Protein AF-A0A3S4TXE8-F1 (afdb_monomer)

Foldseek 3Di:
DDDDDDDDDDDDDDDPPPDPPDDDPPDDPPPCVPVVVVVVVVVVVVVVVVVVVVVVVVVDDDDPPDDDDDDDDDDDDPDDAAWPFAPDDPPDDDDPPDDGTDGDCVVVVD

Mean predicted aligned error: 17.01 Å

pLDDT: mean 80.19, std 16.76, range [39.31, 98.0]

Structure (mmCIF, N/CA/C/O backbone):
data_AF-A0A3S4TXE8-F1
#
_entry.id   AF-A0A3S4TXE8-F1
#
loop_
_atom_site.group_PDB
_atom_site.id
_atom_site.type_symbol
_atom_site.label_atom_id
_atom_site.label_alt_id
_atom_site.label_comp_id
_atom_site.label_asym_id
_atom_site.label_entity_id
_atom_site.label_seq_id
_atom_site.pdbx_PDB_ins_code
_atom_site.Cartn_x
_atom_site.Cartn_y
_atom_site.Cartn_z
_atom_site.occupancy
_atom_site.B_iso_or_equiv
_atom_site.auth_seq_id
_atom_site.auth_comp_id
_atom_site.auth_asym_id
_atom_site.auth_atom_id
_atom_site.pdbx_PDB_model_num
ATOM 1 N N . MET A 1 1 ? 65.068 -39.376 -102.324 1.00 44.84 1 MET A N 1
ATOM 2 C CA . MET A 1 1 ? 64.895 -38.139 -101.537 1.00 44.84 1 MET A CA 1
ATOM 3 C C . MET A 1 1 ? 63.631 -38.374 -100.705 1.00 44.84 1 MET A C 1
ATOM 5 O O . MET A 1 1 ? 62.549 -38.240 -101.249 1.00 44.84 1 MET A O 1
ATOM 9 N N . GLU A 1 2 ? 63.673 -39.106 -99.581 1.00 52.31 2 GLU A N 1
ATOM 10 C CA . GLU A 1 2 ? 64.233 -38.704 -98.266 1.00 52.31 2 GLU A CA 1
ATOM 11 C C . GLU A 1 2 ? 63.605 -37.359 -97.836 1.00 52.31 2 GLU A C 1
ATOM 13 O O . GLU A 1 2 ? 63.775 -36.395 -98.569 1.00 52.31 2 GLU A O 1
ATOM 18 N N . ASN A 1 3 ? 62.900 -37.120 -96.728 1.00 45.59 3 ASN A N 1
ATOM 19 C CA . ASN A 1 3 ? 62.472 -37.835 -95.520 1.00 45.59 3 ASN A CA 1
ATOM 20 C C . ASN A 1 3 ? 61.754 -36.756 -94.678 1.00 45.59 3 ASN A C 1
ATOM 22 O O . ASN A 1 3 ? 62.314 -35.668 -94.560 1.00 45.59 3 ASN A O 1
ATOM 26 N N . LYS A 1 4 ? 60.581 -37.015 -94.087 1.00 54.72 4 LYS A N 1
ATOM 27 C CA . LYS A 1 4 ? 60.375 -36.841 -92.632 1.00 54.72 4 LYS A CA 1
ATOM 28 C C . LYS A 1 4 ? 58.961 -37.190 -92.185 1.00 54.72 4 LYS A C 1
ATOM 30 O O . LYS A 1 4 ? 57.982 -36.560 -92.563 1.00 54.72 4 LYS A O 1
ATOM 35 N N . ARG A 1 5 ? 58.930 -38.218 -91.340 1.00 55.22 5 ARG A N 1
ATOM 36 C CA . ARG A 1 5 ? 57.882 -38.567 -90.379 1.00 55.22 5 ARG A CA 1
ATOM 37 C C . ARG A 1 5 ? 57.891 -37.598 -89.186 1.00 55.22 5 ARG A C 1
ATOM 39 O O . ARG A 1 5 ? 58.884 -36.896 -88.988 1.00 55.22 5 ARG A O 1
ATOM 46 N N . ALA A 1 6 ? 56.855 -37.764 -88.361 1.00 56.97 6 ALA A N 1
ATOM 47 C CA . ALA A 1 6 ? 56.610 -37.272 -86.999 1.00 56.97 6 ALA A CA 1
ATOM 48 C C . ALA A 1 6 ? 55.571 -36.130 -86.969 1.00 56.97 6 ALA A C 1
ATOM 50 O O . ALA A 1 6 ? 55.651 -35.207 -87.766 1.00 56.97 6 ALA A O 1
ATOM 51 N N . ASP A 1 7 ? 54.559 -36.134 -86.109 1.00 59.56 7 ASP A N 1
ATOM 52 C CA . ASP A 1 7 ? 54.326 -37.003 -84.961 1.00 59.56 7 ASP A CA 1
ATOM 53 C C . ASP A 1 7 ? 52.839 -36.996 -84.601 1.00 59.56 7 ASP A C 1
ATOM 55 O O . ASP A 1 7 ? 52.152 -35.982 -84.740 1.00 59.56 7 ASP A O 1
ATOM 59 N N . ASP A 1 8 ? 52.379 -38.149 -84.137 1.00 58.75 8 ASP A N 1
ATOM 60 C CA . ASP A 1 8 ? 51.132 -38.325 -83.410 1.00 58.75 8 ASP A CA 1
ATOM 61 C C . ASP A 1 8 ? 51.341 -37.695 -82.031 1.00 58.75 8 ASP A C 1
ATOM 63 O O . ASP A 1 8 ? 52.233 -38.109 -81.296 1.00 58.75 8 ASP A O 1
ATOM 67 N N . THR A 1 9 ? 50.509 -36.744 -81.614 1.00 58.69 9 THR A N 1
ATOM 68 C CA . THR A 1 9 ? 50.276 -36.545 -80.175 1.00 58.69 9 THR A CA 1
ATOM 69 C C . THR A 1 9 ? 48.861 -36.041 -79.950 1.00 58.69 9 THR A C 1
ATOM 71 O O . THR A 1 9 ? 48.566 -34.851 -79.861 1.00 58.69 9 THR A O 1
ATOM 74 N N . ARG A 1 10 ? 47.967 -37.018 -79.843 1.00 52.03 10 ARG A N 1
ATOM 75 C CA . ARG A 1 10 ? 46.753 -36.928 -79.049 1.00 52.03 10 ARG A CA 1
ATOM 76 C C . ARG A 1 10 ? 47.178 -36.893 -77.575 1.00 52.03 10 ARG A C 1
ATOM 78 O O . ARG A 1 10 ? 47.535 -37.937 -77.043 1.00 52.03 10 ARG A O 1
ATOM 85 N N . THR A 1 11 ? 47.067 -35.739 -76.923 1.00 53.03 11 THR A N 1
ATOM 86 C CA . THR A 1 11 ? 46.976 -35.675 -75.457 1.00 53.03 11 THR A CA 1
ATOM 87 C C . THR A 1 11 ? 45.834 -34.745 -75.086 1.00 53.03 11 THR A C 1
ATOM 89 O O . THR A 1 11 ? 45.854 -33.544 -75.341 1.00 53.03 11 THR A O 1
ATOM 92 N N . GLN A 1 12 ? 44.789 -35.373 -74.556 1.00 56.75 12 GLN A N 1
ATOM 93 C CA . GLN A 1 12 ? 43.791 -34.748 -73.711 1.00 56.75 12 GLN A CA 1
ATOM 94 C C . GLN A 1 12 ? 44.463 -34.375 -72.392 1.00 56.75 12 GLN A C 1
ATOM 96 O O . GLN A 1 12 ? 44.892 -35.282 -71.696 1.00 56.75 12 GLN A O 1
ATOM 101 N N . ASP A 1 13 ? 44.457 -33.095 -72.040 1.00 50.78 13 ASP A N 1
ATOM 102 C CA . ASP A 1 13 ? 44.550 -32.600 -70.663 1.00 50.78 13 ASP A CA 1
ATOM 103 C C . ASP A 1 13 ? 43.545 -31.431 -70.593 1.00 50.78 13 ASP A C 1
ATOM 105 O O . ASP A 1 13 ? 43.708 -30.404 -71.243 1.00 50.78 13 ASP A O 1
ATOM 109 N N . ALA A 1 14 ? 42.298 -31.699 -70.206 1.00 50.97 14 ALA A N 1
ATOM 110 C CA . ALA A 1 14 ? 41.798 -31.550 -68.842 1.00 50.97 14 ALA A CA 1
ATOM 111 C C . ALA A 1 14 ? 41.723 -30.080 -68.362 1.00 50.97 14 ALA A C 1
ATOM 113 O O . ALA A 1 14 ? 42.717 -29.457 -68.018 1.00 50.97 14 ALA A O 1
ATOM 114 N N . GLN A 1 15 ? 40.472 -29.606 -68.254 1.00 55.12 15 GLN A N 1
ATOM 115 C CA . GLN A 1 15 ? 39.976 -28.625 -67.274 1.00 55.12 15 GLN A CA 1
ATOM 116 C C . GLN A 1 15 ? 40.391 -27.148 -67.421 1.00 55.12 15 GLN A C 1
ATOM 118 O O . GLN A 1 15 ? 41.246 -26.640 -66.706 1.00 55.12 15 GLN A O 1
ATOM 123 N N . GLY A 1 16 ? 39.616 -26.413 -68.224 1.00 39.31 16 GLY A N 1
ATOM 124 C CA . GLY A 1 16 ? 39.312 -24.998 -67.977 1.00 39.31 16 GLY A CA 1
ATOM 125 C C . GLY A 1 16 ? 37.928 -24.899 -67.339 1.00 39.31 16 GLY A C 1
ATOM 126 O O . GLY A 1 16 ? 36.915 -24.892 -68.033 1.00 39.31 16 GLY A O 1
ATOM 127 N N . ASN A 1 17 ? 37.878 -24.964 -66.010 1.00 56.94 17 ASN A N 1
ATOM 128 C CA . ASN A 1 17 ? 36.649 -24.900 -65.229 1.00 56.94 17 ASN A CA 1
ATOM 129 C C . ASN A 1 17 ? 36.270 -23.423 -65.032 1.00 56.94 17 ASN A C 1
ATOM 131 O O . ASN A 1 17 ? 36.451 -22.868 -63.950 1.00 56.94 17 ASN A O 1
ATOM 135 N N . ASP A 1 18 ? 35.765 -22.778 -66.082 1.00 56.94 18 ASP A N 1
ATOM 136 C CA . ASP A 1 18 ? 35.400 -21.358 -66.050 1.00 56.94 18 ASP A CA 1
ATOM 137 C C . ASP A 1 18 ? 33.997 -21.185 -65.450 1.00 56.94 18 ASP A C 1
ATOM 139 O O . ASP A 1 18 ? 33.042 -20.758 -66.097 1.00 56.94 18 ASP A O 1
ATOM 143 N N . SER A 1 19 ? 33.860 -21.547 -64.174 1.00 60.06 19 SER A N 1
ATOM 144 C CA . SER A 1 19 ? 32.797 -20.987 -63.343 1.00 60.06 19 SER A CA 1
ATOM 145 C C . SER A 1 19 ? 33.178 -19.538 -63.043 1.00 60.06 19 SER A C 1
ATOM 147 O O . SER A 1 19 ? 34.250 -19.322 -62.469 1.00 60.06 19 SER A O 1
ATOM 149 N N . PRO A 1 20 ? 32.353 -18.525 -63.363 1.00 57.97 20 PRO A N 1
ATOM 150 C CA . PRO A 1 20 ? 32.555 -17.208 -62.792 1.00 57.97 20 PRO A CA 1
ATOM 151 C C . PRO A 1 20 ? 32.203 -17.310 -61.305 1.00 57.97 20 PRO A C 1
ATOM 153 O O . PRO A 1 20 ? 31.054 -17.165 -60.901 1.00 57.97 20 PRO A O 1
ATOM 156 N N . SER A 1 21 ? 33.221 -17.635 -60.509 1.00 56.94 21 SER A N 1
ATOM 157 C CA . SER A 1 21 ? 33.212 -17.532 -59.059 1.00 56.94 21 SER A CA 1
ATOM 158 C C . SER A 1 21 ? 32.797 -16.120 -58.679 1.00 56.94 21 SER A C 1
ATOM 160 O O . SER A 1 21 ? 33.420 -15.138 -59.100 1.00 56.94 21 SER A O 1
ATOM 162 N N . ASP A 1 22 ? 31.770 -16.053 -57.839 1.00 65.12 22 ASP A N 1
ATOM 163 C CA . ASP A 1 22 ? 31.417 -14.902 -57.030 1.00 65.12 22 ASP A CA 1
ATOM 164 C C . ASP A 1 22 ? 32.672 -14.182 -56.535 1.00 65.12 22 ASP A C 1
ATOM 166 O O . ASP A 1 22 ? 33.479 -14.714 -55.770 1.00 65.12 22 ASP A O 1
ATOM 170 N N . SER A 1 23 ? 32.832 -12.938 -56.972 1.00 61.72 23 SER A N 1
ATOM 171 C CA . SER A 1 23 ? 33.762 -11.998 -56.367 1.00 61.72 23 SER A CA 1
ATOM 172 C C . SER A 1 23 ? 32.950 -10.826 -55.847 1.00 61.72 23 SER A C 1
ATOM 174 O O . SER A 1 23 ? 32.628 -9.876 -56.559 1.00 61.72 23 SER A O 1
ATOM 176 N N . ASN A 1 24 ? 32.570 -10.960 -54.574 1.00 59.53 24 ASN A N 1
ATOM 177 C CA . ASN A 1 24 ? 32.449 -9.887 -53.594 1.00 59.53 24 ASN A CA 1
ATOM 178 C C . ASN A 1 24 ? 32.573 -8.475 -54.185 1.00 59.53 24 ASN A C 1
ATOM 180 O O . ASN A 1 24 ? 33.630 -7.845 -54.117 1.00 59.53 24 ASN A O 1
ATOM 184 N N . LYS A 1 25 ? 31.459 -7.911 -54.659 1.00 55.94 25 LYS A N 1
ATOM 185 C CA . LYS A 1 25 ? 31.328 -6.454 -54.731 1.00 55.94 25 LYS A CA 1
ATOM 186 C C . LYS A 1 25 ? 30.955 -5.945 -53.344 1.00 55.94 25 LYS A C 1
ATOM 188 O O . LYS A 1 25 ? 29.872 -5.423 -53.113 1.00 55.94 25 LYS A O 1
ATOM 193 N N . LEU A 1 26 ? 31.895 -6.098 -52.414 1.00 66.75 26 LEU A N 1
ATOM 194 C CA . LEU A 1 26 ? 31.977 -5.236 -51.247 1.00 66.75 26 LEU A CA 1
ATOM 195 C C . LEU A 1 26 ? 32.209 -3.813 -51.764 1.00 66.75 26 LEU A C 1
ATOM 197 O O . LEU A 1 26 ? 33.327 -3.417 -52.086 1.00 66.75 26 LEU A O 1
ATOM 201 N N . GLY A 1 27 ? 31.140 -3.031 -51.865 1.00 55.50 27 GLY A N 1
ATOM 202 C CA . GLY A 1 27 ? 31.253 -1.590 -52.014 1.00 55.50 27 GLY A CA 1
ATOM 203 C C . GLY A 1 27 ? 29.894 -0.887 -52.000 1.00 55.50 27 GLY A C 1
ATOM 204 O O . GLY A 1 27 ? 28.939 -1.455 -52.517 1.00 55.50 27 GLY A O 1
ATOM 205 N N . PRO A 1 28 ? 29.787 0.370 -51.513 1.00 52.06 28 PRO A N 1
ATOM 206 C CA . PRO A 1 28 ? 30.852 1.223 -50.988 1.00 52.06 28 PRO A CA 1
ATOM 207 C C . PRO A 1 28 ? 30.374 2.096 -49.802 1.00 52.06 28 PRO A C 1
ATOM 209 O O . PRO A 1 28 ? 29.841 3.186 -49.997 1.00 52.06 28 PRO A O 1
ATOM 212 N N . ILE A 1 29 ? 30.651 1.699 -48.558 1.00 56.41 29 ILE A N 1
ATOM 213 C CA . ILE A 1 29 ? 30.305 2.518 -47.369 1.00 56.41 29 ILE A CA 1
ATOM 214 C C . ILE A 1 29 ? 31.013 3.898 -47.374 1.00 56.41 29 ILE A C 1
ATOM 216 O O . ILE A 1 29 ? 30.640 4.816 -46.654 1.00 56.41 29 ILE A O 1
ATOM 220 N N . ARG A 1 30 ? 31.997 4.106 -48.257 1.00 59.41 30 ARG A N 1
ATOM 221 C CA . ARG A 1 30 ? 32.810 5.329 -48.338 1.00 59.41 30 ARG A CA 1
ATOM 222 C C . ARG A 1 30 ? 32.198 6.499 -49.127 1.00 59.41 30 ARG A C 1
ATOM 224 O O . ARG A 1 30 ? 32.856 7.527 -49.227 1.00 59.41 30 ARG A O 1
ATOM 231 N N . ARG A 1 31 ? 31.000 6.374 -49.721 1.00 61.88 31 ARG A N 1
ATOM 232 C CA . ARG A 1 31 ? 30.473 7.404 -50.657 1.00 61.88 31 ARG A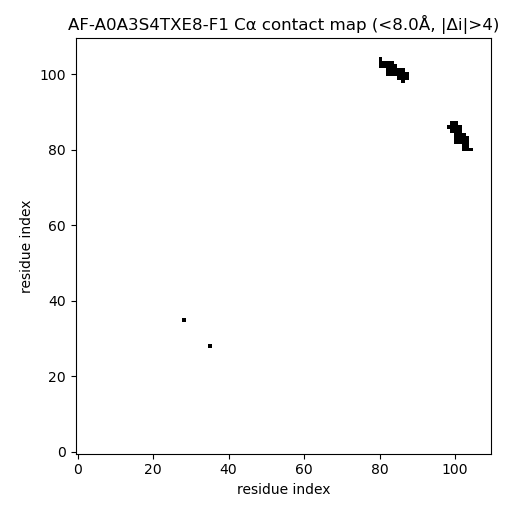 CA 1
ATOM 233 C C . ARG A 1 31 ? 29.532 8.433 -50.034 1.00 61.88 31 ARG A C 1
ATOM 235 O O . ARG A 1 31 ? 29.360 9.497 -50.610 1.00 61.88 31 ARG A O 1
ATOM 242 N N . HIS A 1 32 ? 28.975 8.162 -48.856 1.00 66.69 32 HIS A N 1
ATOM 243 C CA . HIS A 1 32 ? 28.115 9.111 -48.146 1.00 66.69 32 HIS A CA 1
ATOM 244 C C . HIS A 1 32 ? 28.387 9.064 -46.636 1.00 66.69 32 HIS A C 1
ATOM 246 O O . HIS A 1 32 ? 27.677 8.366 -45.907 1.00 66.69 32 HIS A O 1
ATOM 252 N N . PRO A 1 33 ? 29.395 9.813 -46.141 1.00 76.75 33 PRO A N 1
ATOM 253 C CA . PRO A 1 33 ? 29.725 9.853 -44.712 1.00 76.75 33 PRO A CA 1
ATOM 254 C C . PRO A 1 33 ? 28.542 10.329 -43.856 1.00 76.75 33 PRO A C 1
ATOM 256 O O . PRO A 1 33 ? 28.394 9.901 -42.716 1.00 76.75 33 PRO A O 1
ATOM 259 N N . TYR A 1 34 ? 27.645 11.136 -44.431 1.00 83.88 34 TYR A N 1
ATOM 260 C CA . TYR A 1 34 ? 26.414 11.587 -43.783 1.00 83.88 34 TYR A CA 1
ATOM 261 C C . TYR A 1 34 ? 25.440 10.445 -43.471 1.00 83.88 34 TYR A C 1
ATOM 263 O O . TYR A 1 34 ? 24.835 10.447 -42.407 1.00 83.88 34 TYR A O 1
ATOM 271 N N . ILE A 1 35 ? 25.315 9.441 -44.346 1.00 87.12 35 ILE A N 1
ATOM 272 C CA . ILE A 1 35 ? 24.428 8.291 -44.102 1.0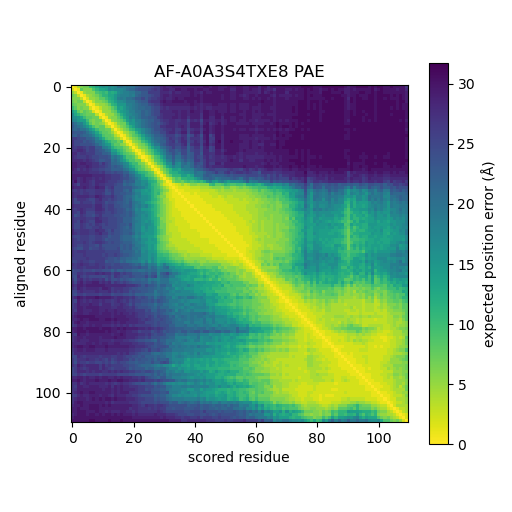0 87.12 35 ILE A CA 1
ATOM 273 C C . ILE A 1 35 ? 24.997 7.431 -42.969 1.00 87.12 35 ILE A C 1
ATOM 275 O O . ILE A 1 35 ? 24.261 7.034 -42.071 1.00 87.12 35 ILE A O 1
ATOM 279 N N . ALA A 1 36 ? 26.315 7.211 -42.957 1.00 86.81 36 ALA A N 1
ATOM 280 C CA . ALA A 1 36 ? 26.981 6.511 -41.859 1.00 86.81 36 ALA A CA 1
ATOM 281 C C . ALA A 1 36 ? 26.836 7.265 -40.522 1.00 86.81 36 ALA A C 1
ATOM 283 O O . ALA A 1 36 ? 26.573 6.640 -39.498 1.00 86.81 36 ALA A O 1
ATOM 284 N N . ALA A 1 37 ? 26.938 8.598 -40.535 1.00 90.06 37 ALA A N 1
ATOM 285 C CA . ALA A 1 37 ? 26.727 9.430 -39.351 1.00 90.06 37 ALA A CA 1
ATOM 286 C C . ALA A 1 37 ? 25.278 9.364 -38.838 1.00 90.06 37 ALA A C 1
ATOM 288 O O . ALA A 1 37 ? 25.064 9.209 -37.640 1.00 90.06 37 ALA A O 1
ATOM 289 N N . ILE A 1 38 ? 24.283 9.416 -39.730 1.00 93.31 38 ILE A N 1
ATOM 290 C CA . ILE A 1 38 ? 22.865 9.284 -39.361 1.00 93.31 38 ILE A CA 1
ATO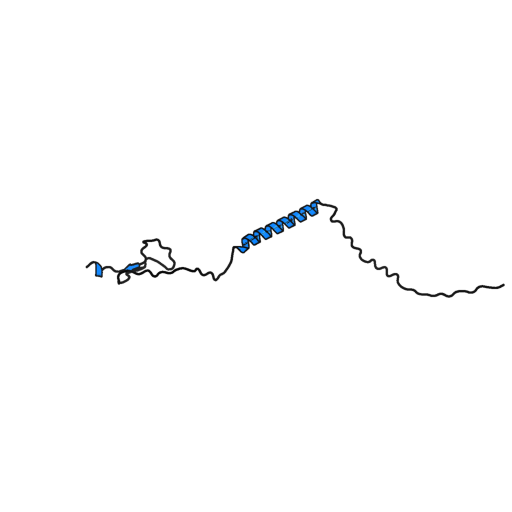M 291 C C . ILE A 1 38 ? 22.594 7.911 -38.742 1.00 93.31 38 ILE 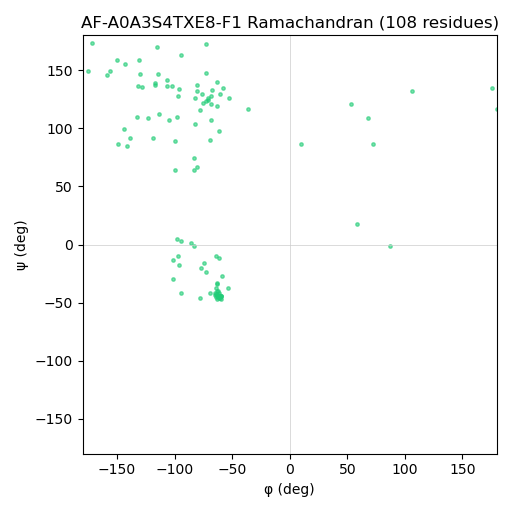A C 1
ATOM 293 O O . ILE A 1 38 ? 21.946 7.825 -37.702 1.00 93.31 38 ILE A O 1
ATOM 297 N N . ILE A 1 39 ? 23.126 6.841 -39.339 1.00 93.56 39 ILE A N 1
ATOM 298 C CA . ILE A 1 39 ? 22.990 5.483 -38.798 1.00 93.56 39 ILE A CA 1
ATOM 299 C C . ILE A 1 39 ? 23.644 5.388 -37.415 1.00 93.56 39 ILE A C 1
ATOM 301 O O . ILE A 1 39 ? 23.039 4.845 -36.495 1.00 93.56 39 ILE A O 1
ATOM 305 N N . ALA A 1 40 ? 24.839 5.956 -37.234 1.00 93.50 40 ALA A N 1
ATOM 306 C CA . ALA A 1 40 ? 25.513 5.973 -35.938 1.00 93.50 40 ALA A CA 1
ATOM 307 C C . ALA A 1 40 ? 24.702 6.726 -34.869 1.00 93.50 40 ALA A C 1
ATOM 309 O O . ALA A 1 40 ? 24.577 6.243 -33.746 1.00 93.50 40 ALA A O 1
ATOM 310 N N . ILE A 1 41 ? 24.100 7.867 -35.222 1.00 96.25 41 ILE A N 1
ATOM 311 C CA . ILE A 1 41 ? 23.229 8.630 -34.318 1.00 96.25 41 ILE A CA 1
ATOM 312 C C . ILE A 1 41 ? 21.980 7.822 -33.960 1.00 96.25 41 ILE A C 1
ATOM 314 O O . ILE A 1 41 ? 21.629 7.750 -32.787 1.00 96.25 41 ILE A O 1
ATOM 318 N N . LEU A 1 42 ? 21.329 7.179 -34.934 1.00 97.06 42 LEU A N 1
ATOM 319 C CA . LEU A 1 42 ? 20.159 6.337 -34.671 1.00 97.06 42 LEU A CA 1
ATOM 320 C C . LEU A 1 42 ? 20.494 5.181 -33.727 1.00 97.06 42 LEU A C 1
ATOM 322 O O . LEU A 1 42 ? 19.754 4.941 -32.778 1.00 97.06 42 LEU A O 1
ATOM 326 N N . ILE A 1 43 ? 21.626 4.509 -33.940 1.00 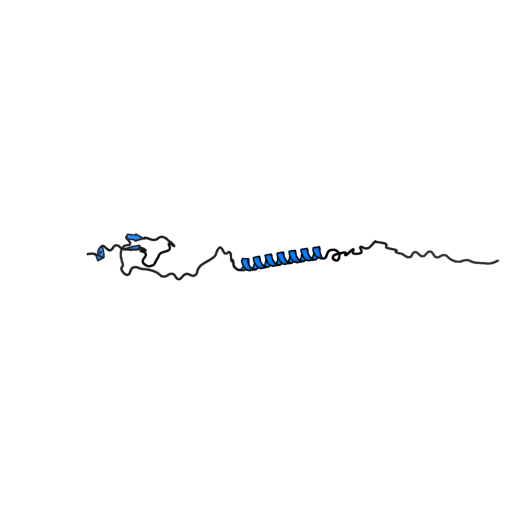97.12 43 ILE A N 1
ATOM 327 C CA . ILE A 1 43 ? 22.100 3.452 -33.038 1.00 97.12 43 ILE A CA 1
ATOM 328 C C . ILE A 1 43 ? 22.316 4.015 -31.630 1.00 97.12 43 ILE A C 1
ATOM 330 O O . ILE A 1 43 ? 21.874 3.411 -30.655 1.00 97.12 43 ILE A O 1
ATOM 334 N N . LEU A 1 44 ? 22.939 5.188 -31.511 1.00 97.69 44 LEU A N 1
ATOM 335 C CA . LEU A 1 44 ? 23.189 5.828 -30.221 1.00 97.69 44 LEU A CA 1
ATOM 336 C C . LEU A 1 44 ? 21.880 6.196 -29.505 1.00 97.69 44 LEU A C 1
ATOM 338 O O . LEU A 1 44 ? 21.760 5.964 -28.305 1.00 97.69 44 LEU A O 1
ATOM 342 N N . LEU A 1 45 ? 20.875 6.688 -30.235 1.00 98.00 45 LEU A N 1
ATOM 343 C CA . LEU A 1 45 ? 19.544 6.974 -29.690 1.00 98.00 45 LEU A CA 1
ATOM 344 C C . LEU A 1 45 ? 18.828 5.708 -29.213 1.00 98.00 45 LEU A C 1
ATOM 346 O O . LEU A 1 45 ? 18.233 5.721 -28.137 1.00 98.00 45 LEU A O 1
ATOM 350 N N . VAL A 1 46 ? 18.911 4.610 -29.969 1.00 97.88 46 VAL A N 1
ATOM 351 C CA . VAL A 1 46 ? 18.341 3.319 -29.555 1.00 97.88 46 VAL A CA 1
ATOM 352 C C . VAL A 1 46 ? 19.024 2.819 -28.284 1.00 97.88 46 VAL A C 1
ATOM 354 O O . VAL A 1 46 ? 18.339 2.434 -27.340 1.00 97.88 46 VAL A O 1
ATOM 357 N N . ILE A 1 47 ? 20.357 2.883 -28.215 1.00 98.00 47 ILE A N 1
ATOM 358 C CA . ILE A 1 47 ? 21.109 2.505 -27.012 1.00 98.00 47 ILE A CA 1
ATOM 359 C C . ILE A 1 47 ? 20.684 3.374 -25.825 1.00 98.00 47 ILE A C 1
ATOM 361 O O . ILE A 1 47 ? 20.387 2.840 -24.759 1.00 98.00 47 ILE A O 1
ATOM 365 N N . ALA A 1 48 ? 20.596 4.693 -26.004 1.00 97.50 48 ALA A N 1
ATOM 366 C CA . ALA A 1 48 ? 20.163 5.604 -24.949 1.00 97.50 48 ALA A CA 1
ATOM 367 C C . ALA A 1 48 ? 18.743 5.276 -24.457 1.00 97.50 48 ALA A C 1
ATOM 369 O O . ALA A 1 48 ? 18.519 5.202 -23.251 1.00 97.50 48 ALA A O 1
ATOM 370 N N . ALA A 1 49 ? 17.803 5.012 -25.369 1.00 97.19 49 ALA A N 1
ATOM 371 C CA . ALA A 1 49 ? 16.435 4.638 -25.023 1.00 97.19 49 ALA A CA 1
ATOM 372 C C . ALA A 1 49 ? 16.376 3.318 -24.237 1.00 97.19 49 ALA A C 1
ATOM 374 O O . ALA A 1 49 ? 15.694 3.246 -23.215 1.00 97.19 49 ALA A O 1
ATOM 375 N N . VAL A 1 50 ? 17.128 2.297 -24.664 1.00 97.12 50 VAL A N 1
ATOM 376 C CA . VAL A 1 50 ? 17.219 1.007 -23.961 1.00 97.12 50 VAL A CA 1
ATOM 377 C C . VAL A 1 50 ? 17.821 1.181 -22.568 1.00 97.12 50 VAL A C 1
ATOM 379 O O . VAL A 1 50 ? 17.301 0.616 -21.609 1.00 97.12 50 VAL A O 1
ATOM 382 N N . VAL A 1 51 ? 18.879 1.985 -22.431 1.00 97.12 51 VAL A N 1
ATOM 383 C CA . VAL A 1 51 ? 19.513 2.265 -21.134 1.00 97.12 51 VAL A CA 1
ATOM 384 C C . VAL A 1 51 ? 18.541 2.974 -20.195 1.00 97.12 51 VAL A C 1
ATOM 386 O O . VAL A 1 51 ? 18.401 2.557 -19.048 1.00 97.12 51 VAL A O 1
ATOM 389 N N . ILE A 1 52 ? 17.836 4.004 -20.669 1.00 96.06 52 ILE A N 1
ATOM 390 C CA . ILE A 1 52 ? 16.837 4.727 -19.868 1.00 96.06 52 ILE A CA 1
ATOM 391 C C . ILE A 1 52 ? 15.712 3.782 -19.438 1.00 96.06 52 ILE A C 1
ATOM 393 O O . ILE A 1 52 ? 15.341 3.758 -18.265 1.00 96.06 52 ILE A O 1
ATOM 397 N N . TRP A 1 53 ? 15.196 2.973 -20.366 1.00 94.31 53 TRP A N 1
ATOM 398 C CA . TRP A 1 53 ? 14.150 2.003 -20.064 1.00 94.31 53 TRP A CA 1
ATOM 399 C C . TRP A 1 53 ? 14.610 0.975 -19.025 1.00 94.31 53 TRP A C 1
ATOM 401 O O . TRP A 1 53 ? 13.900 0.743 -18.052 1.00 94.31 53 TRP A O 1
ATOM 411 N N . TRP A 1 54 ? 15.815 0.419 -19.174 1.00 93.69 54 TRP A N 1
ATOM 412 C CA . TRP A 1 54 ? 16.376 -0.554 -18.235 1.00 93.69 54 TRP A CA 1
ATOM 413 C C . TRP A 1 54 ? 16.606 0.042 -16.841 1.00 93.69 54 TRP A C 1
ATOM 415 O O . TRP A 1 54 ? 16.268 -0.584 -15.837 1.00 93.69 54 TRP A O 1
ATOM 425 N N . LEU A 1 55 ? 17.132 1.271 -16.772 1.00 93.00 55 LEU A N 1
ATOM 426 C CA . LEU A 1 55 ? 17.315 1.997 -15.515 1.00 93.00 55 LEU A CA 1
ATOM 427 C C . LEU A 1 55 ? 15.989 2.290 -14.813 1.00 93.00 55 LEU A C 1
ATOM 429 O O . LEU A 1 55 ? 15.960 2.283 -13.591 1.00 93.00 55 LEU A O 1
ATOM 433 N N . ASN A 1 56 ? 14.900 2.513 -15.548 1.00 90.31 56 ASN A N 1
ATOM 434 C CA . ASN A 1 56 ? 13.585 2.691 -14.943 1.00 90.31 56 ASN A CA 1
ATOM 435 C C . ASN A 1 56 ? 12.960 1.349 -14.528 1.00 90.31 56 ASN A C 1
ATOM 437 O O . ASN A 1 56 ? 12.468 1.218 -13.412 1.00 90.31 56 ASN A O 1
ATOM 441 N N . ALA A 1 57 ? 13.004 0.338 -15.400 1.00 88.62 57 ALA A N 1
ATOM 442 C CA . ALA A 1 57 ? 12.361 -0.956 -15.180 1.00 88.62 57 ALA A CA 1
ATOM 443 C C . ALA A 1 57 ? 12.940 -1.717 -13.976 1.00 88.62 57 ALA A C 1
ATOM 445 O O . ALA A 1 57 ? 12.192 -2.359 -13.250 1.00 88.62 57 ALA A O 1
ATOM 446 N N . ARG A 1 58 ? 14.246 -1.592 -13.705 1.00 87.25 58 ARG A N 1
ATOM 447 C CA . ARG A 1 58 ? 14.917 -2.275 -12.579 1.00 87.25 58 ARG A CA 1
ATOM 448 C C . ARG A 1 58 ? 14.452 -1.855 -11.178 1.00 87.25 58 ARG A C 1
ATOM 450 O O . ARG A 1 58 ? 14.913 -2.441 -10.205 1.00 87.25 58 ARG A O 1
ATOM 457 N N . HIS A 1 59 ? 13.654 -0.795 -11.060 1.00 85.50 59 HIS A N 1
ATOM 458 C CA . HIS A 1 59 ? 13.154 -0.297 -9.776 1.00 85.50 59 HIS A CA 1
ATOM 459 C C . HIS A 1 59 ? 11.748 -0.796 -9.435 1.00 85.50 59 HIS A C 1
ATOM 461 O O . HIS A 1 59 ? 11.306 -0.591 -8.308 1.00 85.50 59 HIS A O 1
ATOM 467 N N . TYR A 1 60 ? 11.057 -1.439 -10.377 1.00 82.62 60 TYR A N 1
ATOM 468 C CA . TYR A 1 60 ? 9.688 -1.900 -10.189 1.00 82.62 60 TYR A CA 1
ATOM 469 C C . TYR A 1 60 ? 9.661 -3.420 -10.208 1.00 82.62 60 TYR A C 1
ATOM 471 O O . TYR A 1 60 ? 9.889 -4.038 -11.245 1.00 82.62 60 TYR A O 1
ATOM 479 N N . GLU A 1 61 ? 9.365 -4.002 -9.054 1.00 78.88 61 GLU A N 1
ATOM 480 C CA . GLU A 1 61 ? 9.047 -5.418 -8.939 1.00 78.88 61 GLU A CA 1
ATOM 481 C C . GLU A 1 61 ? 7.524 -5.559 -8.941 1.00 78.88 61 GLU A C 1
ATOM 483 O O . GLU A 1 61 ? 6.835 -4.884 -8.174 1.00 78.88 61 GLU A O 1
ATOM 488 N N . TRP A 1 62 ? 7.000 -6.410 -9.819 1.00 77.75 62 TRP A N 1
ATOM 489 C CA . TRP A 1 62 ? 5.577 -6.731 -9.866 1.00 77.75 62 TRP A CA 1
ATOM 490 C C . TRP A 1 62 ? 5.405 -8.119 -9.273 1.00 77.75 62 TRP A C 1
ATOM 492 O O . TRP A 1 62 ? 5.781 -9.113 -9.887 1.00 77.75 62 TRP A O 1
ATOM 502 N N . THR A 1 63 ? 4.860 -8.173 -8.065 1.00 83.62 63 THR A N 1
ATOM 503 C CA . THR A 1 63 ? 4.506 -9.425 -7.405 1.00 83.62 63 THR A CA 1
ATOM 504 C C . THR A 1 63 ? 3.095 -9.307 -6.861 1.00 83.62 63 THR A C 1
ATOM 506 O O . THR A 1 63 ? 2.734 -8.283 -6.279 1.00 83.62 63 THR A O 1
ATOM 509 N N . ASP A 1 64 ? 2.309 -10.359 -7.055 1.00 82.81 64 ASP A N 1
ATOM 510 C CA . ASP A 1 64 ? 0.983 -10.478 -6.450 1.00 82.81 64 ASP A CA 1
ATOM 511 C C . ASP A 1 64 ? 1.089 -10.876 -4.963 1.00 82.81 64 ASP A C 1
ATOM 513 O O . ASP A 1 64 ? 0.193 -10.588 -4.172 1.00 82.81 64 ASP A O 1
ATOM 517 N N . ASP A 1 65 ? 2.229 -11.452 -4.562 1.00 82.62 65 ASP A N 1
ATOM 518 C CA . ASP A 1 65 ? 2.531 -11.882 -3.195 1.00 82.62 65 ASP A CA 1
ATOM 519 C C . ASP A 1 65 ? 3.398 -10.840 -2.473 1.00 82.62 65 ASP A C 1
ATOM 521 O O . ASP A 1 65 ? 4.560 -11.074 -2.128 1.00 82.62 65 ASP A O 1
ATOM 525 N N . ALA A 1 66 ? 2.840 -9.646 -2.268 1.00 82.56 66 ALA A N 1
ATOM 526 C CA . ALA A 1 66 ? 3.470 -8.596 -1.475 1.00 82.56 66 ALA A CA 1
ATOM 527 C C . ALA A 1 66 ? 2.901 -8.590 -0.047 1.00 82.56 66 ALA A C 1
ATOM 529 O O . ALA A 1 66 ? 1.761 -8.189 0.180 1.00 82.56 66 ALA A O 1
ATOM 530 N N . PHE A 1 67 ? 3.713 -8.991 0.933 1.00 84.19 67 PHE A N 1
ATOM 531 C CA . PHE A 1 67 ? 3.377 -8.883 2.355 1.00 84.19 67 PHE A CA 1
ATOM 532 C C . PHE A 1 67 ? 4.190 -7.761 3.001 1.00 84.19 67 PHE A C 1
ATOM 534 O O . PHE A 1 67 ? 5.394 -7.644 2.769 1.00 84.19 67 PHE A O 1
ATOM 541 N N . ILE A 1 68 ? 3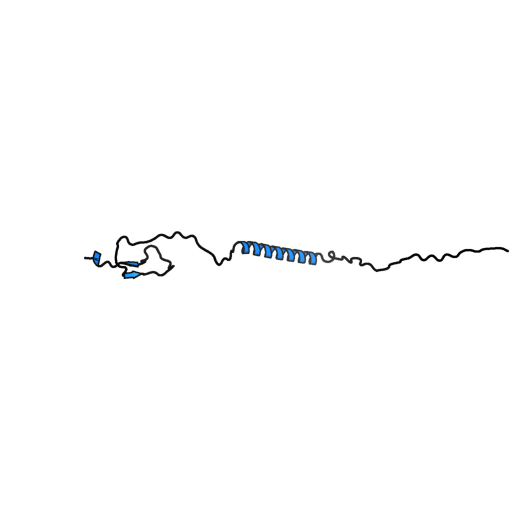.535 -6.947 3.829 1.00 85.56 68 ILE A N 1
ATOM 542 C CA . ILE A 1 68 ? 4.205 -5.940 4.655 1.00 85.56 68 ILE A CA 1
ATOM 543 C C . ILE A 1 68 ? 4.452 -6.508 6.053 1.00 85.56 68 ILE A C 1
ATOM 545 O O . ILE A 1 68 ? 3.557 -7.104 6.652 1.00 85.56 68 ILE A O 1
ATOM 549 N N . ASP A 1 69 ? 5.661 -6.318 6.580 1.00 90.75 69 ASP A N 1
ATOM 550 C CA . ASP A 1 69 ? 5.927 -6.573 7.995 1.00 90.75 69 ASP A CA 1
ATOM 551 C C . ASP A 1 69 ? 5.382 -5.396 8.808 1.00 90.75 69 ASP A C 1
ATOM 553 O O . ASP A 1 69 ? 5.812 -4.250 8.645 1.00 90.75 69 ASP A O 1
ATOM 557 N N . ALA A 1 70 ? 4.393 -5.671 9.651 1.00 89.69 70 ALA A N 1
ATOM 558 C CA . ALA A 1 70 ? 3.748 -4.676 10.489 1.00 89.69 70 ALA A CA 1
ATOM 559 C C . ALA A 1 70 ? 3.731 -5.156 11.938 1.00 89.69 70 ALA A C 1
ATOM 561 O O . ALA A 1 70 ? 3.388 -6.298 12.249 1.00 89.69 70 ALA A O 1
ATOM 562 N N . ARG A 1 71 ? 4.070 -4.254 12.860 1.00 90.19 71 ARG A N 1
ATOM 563 C CA . ARG A 1 71 ? 3.982 -4.537 14.290 1.00 90.19 71 ARG A CA 1
ATOM 564 C C . ARG A 1 71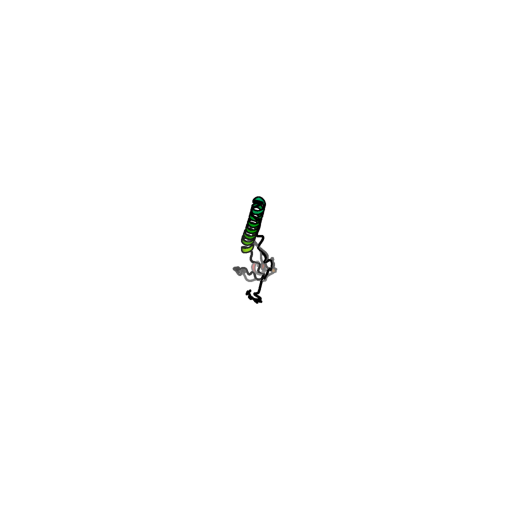 ? 2.550 -4.325 14.767 1.00 90.19 71 ARG A C 1
ATOM 566 O O . ARG A 1 71 ? 2.127 -3.194 14.979 1.00 90.19 71 ARG A O 1
ATOM 573 N N . THR A 1 72 ? 1.829 -5.415 14.987 1.00 91.00 72 THR A N 1
ATOM 574 C CA . THR A 1 72 ? 0.509 -5.369 15.622 1.00 91.00 72 THR A CA 1
ATOM 575 C C . THR A 1 72 ? 0.654 -5.269 17.137 1.00 91.00 72 THR A C 1
ATOM 577 O O . THR A 1 72 ? 1.398 -6.033 17.755 1.00 91.00 72 THR A O 1
ATOM 580 N N . VAL A 1 73 ? -0.079 -4.338 17.741 1.00 91.12 73 VAL A N 1
ATOM 581 C CA . VAL A 1 73 ? -0.236 -4.228 19.194 1.00 91.12 73 VAL A CA 1
ATOM 582 C C . VAL A 1 73 ? -1.700 -4.432 19.546 1.00 91.12 73 VAL A C 1
ATOM 584 O O . VAL A 1 73 ? -2.590 -3.959 18.844 1.00 91.12 73 VAL A O 1
ATOM 587 N N . THR A 1 74 ? -1.960 -5.172 20.618 1.00 91.75 74 THR A N 1
ATOM 588 C CA . THR A 1 7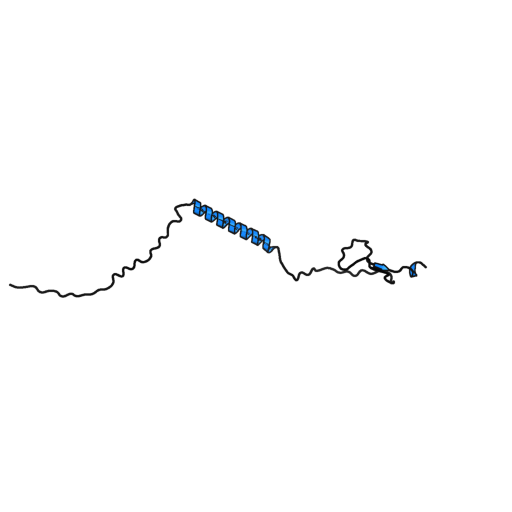4 ? -3.323 -5.347 21.121 1.00 91.75 74 THR A CA 1
ATOM 589 C C . THR A 1 74 ? -3.689 -4.145 21.975 1.00 91.75 74 THR A C 1
ATOM 591 O O . THR A 1 74 ? -2.970 -3.812 22.915 1.00 91.75 74 THR A O 1
ATOM 594 N N . VAL A 1 75 ? -4.806 -3.504 21.646 1.00 89.62 75 VAL A N 1
ATOM 595 C CA . VAL A 1 75 ? -5.408 -2.444 22.456 1.00 89.62 75 VAL A CA 1
ATOM 596 C C . VAL A 1 75 ? -6.591 -3.025 23.219 1.00 89.62 75 VAL A C 1
ATOM 598 O O . VAL A 1 75 ? -7.367 -3.806 22.671 1.00 89.62 75 VAL A O 1
ATOM 601 N N . GLY A 1 76 ? -6.708 -2.679 24.495 1.00 90.44 76 GLY A N 1
ATOM 602 C CA . GLY A 1 76 ? -7.763 -3.169 25.371 1.00 90.44 76 GLY A CA 1
ATOM 603 C C . GLY A 1 76 ? -8.207 -2.081 26.332 1.00 90.44 76 GLY A C 1
ATOM 604 O O . GLY A 1 76 ? -7.456 -1.147 26.612 1.00 90.44 76 GLY A O 1
ATOM 605 N N . ALA A 1 77 ? -9.440 -2.198 26.813 1.00 90.12 77 ALA A N 1
ATOM 606 C CA . ALA A 1 77 ? -9.930 -1.335 27.872 1.00 90.12 77 ALA A CA 1
ATOM 607 C C . ALA A 1 77 ? -9.287 -1.711 29.210 1.00 90.12 77 ALA A C 1
ATOM 609 O O . ALA A 1 77 ? -9.004 -2.880 29.471 1.00 90.12 77 ALA A O 1
ATOM 610 N N . GLU A 1 78 ? -9.084 -0.711 30.063 1.00 89.50 78 GLU A N 1
ATOM 611 C CA . GLU A 1 78 ? -8.529 -0.910 31.406 1.00 89.50 78 GLU A CA 1
ATOM 612 C C . GLU A 1 78 ? -9.530 -1.571 32.365 1.00 89.50 78 GLU A C 1
ATOM 614 O O . GLU A 1 78 ? -9.144 -2.243 33.318 1.00 89.50 78 GLU A O 1
ATOM 619 N N . ILE A 1 79 ? -10.824 -1.431 32.074 1.00 87.81 79 ILE A N 1
ATOM 620 C CA . ILE A 1 79 ? -11.920 -2.032 32.829 1.00 87.81 79 ILE A CA 1
ATOM 621 C C . ILE A 1 79 ? -12.671 -3.059 31.982 1.00 87.81 79 ILE A C 1
ATOM 623 O O . ILE A 1 79 ? -12.823 -2.906 30.768 1.00 87.81 79 ILE A O 1
ATOM 627 N N . ALA A 1 80 ? -13.167 -4.106 32.638 1.00 86.81 80 ALA A N 1
ATOM 628 C CA . ALA A 1 80 ? -14.055 -5.074 32.013 1.00 86.81 80 ALA A CA 1
ATOM 629 C C . ALA A 1 80 ? -15.488 -4.524 31.977 1.00 86.81 80 ALA A C 1
ATOM 631 O O . ALA A 1 80 ? -15.973 -3.987 32.968 1.00 86.81 80 ALA A O 1
ATOM 632 N N . GLY A 1 81 ? -16.182 -4.702 30.853 1.00 88.19 81 GLY A N 1
ATOM 633 C CA . GLY A 1 81 ? -17.584 -4.319 30.718 1.00 88.19 81 GLY A CA 1
ATOM 634 C C . GLY A 1 81 ? -18.194 -4.802 29.404 1.00 88.19 81 GLY A C 1
ATOM 635 O O . GLY A 1 81 ? -17.505 -5.355 28.541 1.00 88.19 81 GLY A O 1
ATOM 636 N N . ARG A 1 82 ? -19.509 -4.625 29.254 1.00 91.06 82 ARG A N 1
ATOM 637 C CA . ARG A 1 82 ? -20.245 -5.043 28.053 1.00 91.06 82 ARG A CA 1
ATOM 638 C C . ARG A 1 82 ? -19.990 -4.062 26.911 1.00 91.06 82 ARG A C 1
ATOM 640 O O . ARG A 1 82 ? -20.180 -2.865 27.083 1.00 91.06 82 ARG A O 1
ATOM 647 N N . ILE A 1 83 ? -19.614 -4.562 25.736 1.00 92.19 83 ILE A N 1
ATOM 648 C CA . ILE A 1 83 ? -19.473 -3.727 24.534 1.00 92.19 83 ILE A CA 1
ATOM 649 C C . ILE A 1 83 ? -20.870 -3.312 24.059 1.00 92.19 83 ILE A C 1
ATOM 651 O O . ILE A 1 83 ? -21.732 -4.170 23.861 1.00 92.19 83 ILE A O 1
ATOM 655 N N . THR A 1 84 ? -21.091 -2.010 23.888 1.00 93.81 84 THR A N 1
ATOM 656 C CA . THR A 1 84 ? -22.358 -1.443 23.396 1.00 93.81 84 THR A CA 1
ATOM 657 C C . THR A 1 84 ? -22.293 -1.061 21.926 1.00 93.81 84 THR A C 1
ATOM 659 O O . THR A 1 84 ? -23.312 -1.122 21.244 1.00 93.81 84 THR A O 1
ATOM 662 N N . ASP A 1 85 ? -21.110 -0.685 21.440 1.00 93.50 85 ASP A N 1
ATOM 663 C CA . ASP A 1 85 ? -20.910 -0.215 20.073 1.00 93.50 85 ASP A CA 1
ATOM 664 C C . ASP A 1 85 ? -19.457 -0.409 19.615 1.00 93.50 85 ASP A C 1
ATOM 666 O O . ASP A 1 85 ? -18.526 -0.337 20.425 1.00 93.50 85 ASP A O 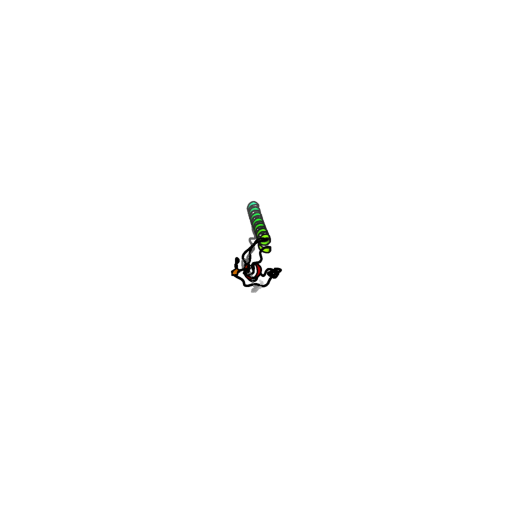1
ATOM 670 N N . VAL A 1 86 ? -19.266 -0.626 18.313 1.00 94.81 86 VAL A N 1
ATOM 671 C CA . VAL A 1 86 ? -17.953 -0.706 17.658 1.00 94.81 86 VAL A CA 1
ATOM 672 C C . VAL A 1 86 ? -17.933 0.348 16.560 1.00 94.81 86 VAL A C 1
ATOM 674 O O . VAL A 1 86 ? -18.610 0.219 15.546 1.00 94.81 86 VAL A O 1
ATOM 677 N N . ALA A 1 87 ? -17.156 1.405 16.778 1.00 94.06 87 ALA A N 1
ATOM 678 C CA . ALA A 1 87 ? -17.188 2.612 15.955 1.00 94.06 87 ALA A CA 1
ATOM 679 C C . ALA A 1 87 ? -16.285 2.531 14.710 1.00 94.06 87 ALA A C 1
ATOM 681 O O . ALA A 1 87 ? -16.184 3.499 13.955 1.00 94.06 87 ALA A O 1
ATOM 682 N N . VAL A 1 88 ? -15.609 1.396 14.506 1.00 95.38 88 VAL A N 1
ATOM 683 C CA . VAL A 1 88 ? -14.641 1.193 13.425 1.00 95.38 88 VAL A CA 1
ATOM 684 C C . VAL A 1 88 ? -14.891 -0.098 12.658 1.00 95.38 88 VAL A C 1
ATOM 686 O O . VAL A 1 88 ? -15.509 -1.036 13.155 1.00 95.38 88 VAL A O 1
ATOM 689 N N . THR A 1 89 ? -14.375 -0.139 11.436 1.00 95.69 89 THR A N 1
ATOM 690 C CA . THR A 1 89 ? -14.397 -1.309 10.552 1.00 95.69 89 THR A CA 1
ATOM 691 C C . THR A 1 89 ? -12.984 -1.817 10.273 1.00 95.69 89 THR A C 1
ATOM 693 O O . THR A 1 89 ? -11.991 -1.165 10.611 1.00 95.69 89 THR A O 1
ATOM 696 N N . ASP A 1 90 ? -12.885 -2.995 9.662 1.00 94.44 90 ASP A N 1
ATOM 697 C CA . ASP A 1 90 ? -11.603 -3.616 9.343 1.00 94.44 90 ASP A CA 1
ATOM 698 C C . ASP A 1 90 ? -10.733 -2.714 8.457 1.00 94.44 90 ASP A C 1
ATOM 700 O O . ASP A 1 90 ? -11.188 -2.162 7.454 1.00 94.44 90 ASP A O 1
ATOM 704 N N . ASN A 1 91 ? -9.450 -2.606 8.813 1.00 92.00 91 ASN A N 1
ATOM 705 C CA . ASN A 1 91 ? -8.439 -1.803 8.111 1.00 92.00 91 ASN A CA 1
ATOM 706 C C . ASN A 1 91 ? -8.764 -0.302 8.005 1.00 92.00 91 ASN A C 1
ATOM 708 O O . ASN A 1 91 ? -8.171 0.404 7.186 1.00 92.00 91 ASN A O 1
ATOM 712 N N . GLN A 1 92 ? -9.682 0.207 8.829 1.00 95.31 92 GLN A N 1
ATOM 713 C CA . GLN A 1 92 ? -9.988 1.628 8.862 1.00 95.31 92 GLN A CA 1
ATOM 714 C C . GLN A 1 92 ? -8.805 2.426 9.440 1.00 95.31 92 GLN A C 1
ATOM 716 O O . GLN A 1 92 ? -8.352 2.129 10.550 1.00 95.31 92 GLN A O 1
ATOM 721 N N . PRO A 1 93 ? -8.315 3.468 8.743 1.00 94.94 93 PRO A N 1
ATOM 722 C CA . PRO A 1 93 ? -7.341 4.383 9.317 1.00 94.94 93 PRO A CA 1
ATOM 723 C C . PRO A 1 93 ? -7.990 5.191 10.447 1.00 94.94 93 PRO A C 1
ATOM 725 O O . PRO A 1 93 ? -9.085 5.734 10.290 1.00 94.94 93 PRO A O 1
ATOM 728 N N . VAL A 1 94 ? -7.303 5.276 11.583 1.00 94.38 94 VAL A N 1
ATOM 729 C CA . VAL A 1 94 ? -7.762 5.997 12.776 1.00 94.38 94 VAL A CA 1
ATOM 730 C C . VAL A 1 94 ? -6.672 6.931 13.283 1.00 94.38 94 VAL A C 1
ATOM 732 O O . VAL A 1 94 ? -5.481 6.638 13.173 1.00 94.38 94 VAL A O 1
ATOM 735 N N . GLU A 1 95 ? -7.085 8.061 13.844 1.00 96.06 95 GLU A N 1
ATOM 736 C CA . GLU A 1 95 ? -6.182 9.027 14.466 1.00 96.06 95 GLU A CA 1
ATOM 737 C C . GLU A 1 95 ? -6.064 8.783 15.974 1.00 96.06 95 GLU A C 1
ATOM 739 O O . GLU A 1 95 ? -6.889 8.108 16.597 1.00 96.06 95 GLU A O 1
ATOM 744 N N . ALA A 1 96 ? -5.025 9.350 16.586 1.00 94.75 96 ALA A N 1
ATOM 745 C CA . ALA A 1 96 ? -4.843 9.263 18.027 1.00 94.75 96 ALA A CA 1
ATOM 746 C C . ALA A 1 96 ? -6.027 9.913 18.766 1.00 94.75 96 ALA A C 1
ATOM 748 O O . ALA A 1 96 ? -6.396 11.052 18.492 1.00 94.75 96 ALA A O 1
ATOM 749 N N . GLY A 1 97 ? -6.604 9.180 19.721 1.00 94.25 97 GLY A N 1
ATOM 750 C CA . GLY A 1 97 ? -7.786 9.613 20.472 1.00 94.25 97 GLY A CA 1
ATOM 751 C C . GLY A 1 97 ? -9.125 9.265 19.814 1.00 94.25 97 GLY A C 1
ATOM 752 O O . GLY A 1 97 ? -10.167 9.532 20.409 1.00 94.25 97 GLY A O 1
ATOM 753 N N . ALA A 1 98 ? -9.126 8.644 18.630 1.00 95.25 98 ALA A N 1
ATOM 754 C CA . ALA A 1 98 ? -10.351 8.136 18.026 1.00 95.25 98 ALA A CA 1
ATOM 755 C C . ALA A 1 98 ? -10.988 7.034 18.892 1.00 95.25 98 ALA A C 1
ATOM 757 O O . ALA A 1 98 ? -10.306 6.162 19.436 1.00 95.25 98 ALA A O 1
ATOM 758 N N . VAL A 1 99 ? -12.318 7.060 18.994 1.00 94.12 99 VAL A N 1
ATOM 759 C CA . VAL A 1 99 ? -13.089 6.024 19.689 1.00 94.12 99 VAL A CA 1
ATOM 760 C C . VAL A 1 99 ? -13.147 4.782 18.806 1.00 94.12 99 VAL A C 1
ATOM 762 O O . VAL A 1 99 ? -13.635 4.851 17.682 1.00 94.12 99 VAL A O 1
ATOM 765 N N . LEU A 1 100 ? -12.666 3.649 19.320 1.00 94.38 100 LEU A N 1
ATOM 766 C CA . LEU A 1 100 ? -12.697 2.366 18.606 1.00 94.38 100 LEU A CA 1
ATOM 767 C C . LEU A 1 100 ? -13.925 1.530 18.987 1.00 94.38 100 LEU A C 1
ATOM 769 O O . LEU A 1 100 ? -14.574 0.928 18.136 1.00 94.38 100 LEU A O 1
ATOM 773 N N . LEU A 1 101 ? -14.262 1.511 20.274 1.00 93.44 101 LEU A N 1
ATOM 774 C CA . LEU A 1 101 ? -15.408 0.794 20.823 1.00 93.44 101 LEU A CA 1
ATOM 775 C C . LEU A 1 101 ? -15.939 1.524 22.054 1.00 93.44 101 LEU A C 1
ATOM 777 O O . LEU A 1 101 ? -15.212 2.292 22.689 1.00 93.44 101 LEU A O 1
ATOM 781 N N . ARG A 1 102 ? -17.195 1.259 22.407 1.00 92.75 102 ARG A N 1
ATOM 782 C CA . ARG A 1 102 ? -17.829 1.784 23.619 1.00 92.75 102 ARG A CA 1
ATOM 783 C C . ARG A 1 102 ? -18.213 0.646 24.553 1.00 92.75 102 ARG A C 1
ATOM 785 O O . ARG A 1 102 ? -18.741 -0.377 24.119 1.00 92.75 102 ARG A O 1
ATOM 792 N N . ILE A 1 103 ? -17.943 0.851 25.837 1.00 92.06 103 ILE A N 1
ATOM 793 C CA . ILE A 1 103 ? -18.302 -0.060 26.926 1.00 92.06 103 ILE A CA 1
ATOM 794 C C . ILE A 1 103 ? -19.470 0.557 27.701 1.00 92.06 103 ILE A C 1
ATOM 796 O O . ILE A 1 103 ? -19.527 1.776 27.846 1.00 92.06 103 ILE A O 1
ATOM 800 N N . ASP A 1 104 ? -20.410 -0.279 28.136 1.00 90.12 104 ASP A N 1
ATOM 801 C CA . ASP A 1 104 ? -21.513 0.093 29.023 1.00 90.12 104 ASP A CA 1
ATOM 802 C C . ASP A 1 104 ? -20.969 0.549 30.383 1.00 90.12 104 ASP A C 1
ATOM 804 O O . ASP A 1 104 ? -20.286 -0.216 31.067 1.00 90.12 104 ASP A O 1
ATOM 808 N N . ASP A 1 105 ? -21.252 1.794 30.761 1.00 85.19 105 ASP A N 1
ATOM 809 C CA . ASP A 1 105 ? -20.804 2.412 32.008 1.00 85.19 105 ASP A CA 1
ATOM 810 C C . ASP A 1 105 ? -21.866 2.381 33.118 1.00 85.19 105 ASP A C 1
ATOM 812 O O . ASP A 1 105 ? -21.616 2.896 34.206 1.00 85.19 105 ASP A O 1
ATOM 816 N N . SER A 1 106 ? -23.019 1.738 32.891 1.00 83.88 106 SER A N 1
ATOM 817 C CA . SER A 1 106 ? -24.139 1.703 33.846 1.00 83.88 106 SER A CA 1
ATOM 818 C C . SER A 1 106 ? -23.739 1.212 35.245 1.00 83.88 106 SER A C 1
ATOM 820 O O . SER A 1 106 ? -24.205 1.761 36.241 1.00 83.88 106 SER A O 1
ATOM 822 N N . ASP A 1 107 ? -22.840 0.226 35.330 1.00 76.06 107 ASP A N 1
ATOM 823 C CA . ASP A 1 107 ? -22.365 -0.336 36.604 1.00 76.06 107 ASP A CA 1
ATOM 824 C C . ASP A 1 107 ? -21.375 0.592 37.346 1.00 76.06 107 ASP A C 1
ATOM 826 O O . ASP A 1 107 ? -21.134 0.406 38.537 1.00 76.06 107 ASP A O 1
ATOM 830 N N . TYR A 1 108 ? -20.803 1.593 36.665 1.00 75.75 108 TYR A N 1
ATOM 831 C CA . TYR A 1 108 ? -19.809 2.527 37.215 1.00 75.75 108 TYR A CA 1
ATOM 832 C C . TYR A 1 108 ? -20.383 3.900 37.597 1.00 75.75 108 TYR A C 1
ATOM 834 O O . TYR A 1 108 ? -19.703 4.669 38.274 1.00 75.75 108 TYR A O 1
ATOM 842 N N . GLN A 1 109 ? -21.606 4.221 37.169 1.00 75.00 109 GLN A N 1
ATOM 843 C CA . GLN A 1 109 ? -22.262 5.513 37.428 1.00 75.00 109 GLN A CA 1
ATOM 844 C C . GLN A 1 109 ? -23.182 5.502 38.670 1.00 75.00 109 GLN A C 1
ATOM 846 O O . GLN A 1 109 ? -23.858 6.500 38.929 1.00 75.00 109 GLN A O 1
ATOM 851 N N . ALA A 1 110 ? -23.249 4.383 39.402 1.00 59.97 110 ALA A N 1
ATOM 852 C CA . ALA A 1 110 ? -24.150 4.165 40.540 1.00 59.97 110 ALA A CA 1
ATOM 853 C C . ALA A 1 110 ? -23.541 4.528 41.906 1.00 59.97 110 ALA A C 1
ATOM 855 O O . ALA A 1 110 ? -22.312 4.367 42.087 1.00 59.97 110 ALA A O 1
#

Radius of gyration: 48.05 Å; Cα contacts (8 Å, |Δi|>4): 26; chains: 1; bounding box: 89×50×142 Å

Sequence (110 aa):
MENKRADDTRTQDAQGNDSPSDSNKLGPIRRHPYIAAIIAILILLVIAAVVIWWLNARHYEWTDDAFIDARTVTVGAEIAGRITDVAVTDNQPVEAGAVLLRIDDSDYQA

Solvent-accessible surface area (backbone atoms only — not comparable to full-atom values): 7946 Å² total; per-residue (Å²): 136,86,85,85,86,86,79,91,77,91,74,90,80,83,83,86,81,83,66,88,71,87,71,82,78,84,73,66,86,84,79,46,66,67,60,56,50,51,52,51,50,51,52,49,51,52,51,50,51,52,51,54,49,50,66,57,53,78,75,64,84,89,66,94,84,75,80,80,92,72,89,84,76,91,84,78,73,97,65,91,65,54,76,76,47,68,72,64,62,90,93,59,89,77,61,94,88,60,72,55,62,41,63,56,55,74,88,76,77,112

Secondary structure (DSSP, 8-state):
----------------------------GGG-HHHHHHHHHHHHHHHHHHHHHHHHHTT----S-------------SS---EEEE---TT----TT---EEE--TTT--